Protein AF-A0A6B3CLV2-F1 (afdb_monomer_lite)

Foldseek 3Di:
DVVVVVPPDDDPPVDQPDWDDDVQWTTHPVDIPGCLPPDDCVVQQVQWDWDADPVGDIDTHGDPVSVVSSVVSRD

Secondary structure (DSSP, 8-state):
-GGGGT-SS---TTS-SSEEEETTEEEETTEEE---TT---HHHHHS-EEEE-TT--EEEE--HHHHHHHHHHT-

Sequence (75 aa):
ALALGGCTELPDLGREQVGYRVTGAGGDLCTPALPWGDMDVTPCLTGAETTRDPAGFTIRYAALDDLIRMRRALG

Structure (mmCIF, N/CA/C/O backbone):
data_AF-A0A6B3CLV2-F1
#
_entry.id   AF-A0A6B3CLV2-F1
#
loop_
_atom_site.group_PDB
_atom_site.id
_atom_site.type_symbol
_atom_site.label_atom_id
_atom_site.label_alt_id
_atom_site.label_comp_id
_atom_site.label_asym_id
_atom_site.label_entity_id
_atom_site.label_seq_id
_atom_site.pdbx_PDB_ins_code
_atom_site.Cartn_x
_atom_site.Cartn_y
_atom_site.Cartn_z
_atom_site.occupancy
_atom_site.B_iso_or_equiv
_atom_site.auth_seq_id
_atom_site.auth_comp_id
_atom_site.auth_asym_id
_atom_site.auth_atom_id
_atom_site.pdbx_PDB_model_num
ATOM 1 N N . ALA A 1 1 ? 12.889 -4.760 -21.062 1.00 59.28 1 ALA A N 1
ATOM 2 C CA . ALA A 1 1 ? 11.774 -5.676 -20.741 1.00 59.28 1 ALA A CA 1
ATOM 3 C C . ALA A 1 1 ? 10.439 -5.178 -21.304 1.00 59.28 1 ALA A C 1
ATOM 5 O O . ALA A 1 1 ? 9.941 -5.807 -22.221 1.00 59.28 1 ALA A O 1
ATOM 6 N N . LEU A 1 2 ? 9.898 -4.032 -20.862 1.00 51.56 2 LEU A N 1
ATOM 7 C CA . LEU A 1 2 ? 8.590 -3.518 -21.329 1.00 51.56 2 LEU A CA 1
ATOM 8 C C . LEU A 1 2 ? 8.531 -3.192 -22.837 1.00 51.56 2 LEU A C 1
ATOM 10 O O . LEU A 1 2 ? 7.586 -3.584 -23.512 1.00 51.56 2 LEU A O 1
ATOM 14 N N . ALA A 1 3 ? 9.581 -2.579 -23.396 1.00 58.41 3 ALA A N 1
ATOM 15 C CA . ALA A 1 3 ? 9.667 -2.305 -24.837 1.00 58.41 3 ALA A CA 1
ATOM 16 C C . ALA A 1 3 ? 9.715 -3.582 -25.708 1.00 58.41 3 ALA A C 1
ATOM 18 O O . ALA A 1 3 ? 9.239 -3.580 -26.837 1.00 58.41 3 ALA A O 1
ATOM 19 N N . LEU A 1 4 ? 10.240 -4.694 -25.173 1.00 63.28 4 LEU A N 1
ATOM 20 C CA . LEU A 1 4 ? 10.236 -6.002 -25.850 1.00 63.28 4 LEU A CA 1
ATOM 21 C C . LEU A 1 4 ? 8.832 -6.630 -25.894 1.00 63.28 4 LEU A C 1
ATOM 23 O O . LEU A 1 4 ? 8.592 -7.503 -26.720 1.00 63.28 4 LEU A O 1
ATOM 27 N N . GLY A 1 5 ? 7.911 -6.174 -25.039 1.00 65.50 5 GLY A N 1
ATOM 28 C CA . GLY A 1 5 ? 6.499 -6.562 -25.048 1.00 65.50 5 GLY A CA 1
ATOM 29 C C . GLY A 1 5 ? 5.607 -5.684 -25.933 1.00 65.50 5 GLY A C 1
ATOM 30 O O . GLY A 1 5 ? 4.394 -5.859 -25.910 1.00 65.50 5 GLY A O 1
ATOM 31 N N . GLY A 1 6 ? 6.173 -4.733 -26.689 1.00 71.31 6 GLY A N 1
ATOM 32 C CA . GLY A 1 6 ? 5.409 -3.840 -27.570 1.00 71.31 6 GLY A CA 1
ATOM 33 C C . GLY A 1 6 ? 4.835 -2.592 -26.892 1.00 71.31 6 GLY A C 1
ATOM 34 O O . GLY A 1 6 ? 4.111 -1.837 -27.536 1.00 71.31 6 GLY A O 1
ATOM 35 N N . CYS A 1 7 ? 5.164 -2.330 -25.622 1.00 66.19 7 CYS A N 1
ATOM 36 C CA . CYS A 1 7 ? 4.801 -1.068 -24.979 1.00 66.19 7 CYS A CA 1
ATOM 37 C C . CYS A 1 7 ? 5.665 0.069 -25.545 1.00 66.19 7 CYS A C 1
ATOM 39 O O . CYS A 1 7 ? 6.865 0.139 -25.275 1.00 66.19 7 CYS A O 1
ATOM 41 N N . THR A 1 8 ? 5.048 0.951 -26.331 1.00 79.62 8 THR A N 1
ATOM 42 C CA . THR A 1 8 ? 5.682 2.150 -26.905 1.00 79.62 8 THR A CA 1
ATOM 43 C C . THR A 1 8 ? 5.755 3.317 -25.923 1.00 79.62 8 THR A C 1
ATOM 45 O O . THR A 1 8 ? 6.535 4.240 -26.132 1.00 79.62 8 THR A O 1
ATOM 48 N N . GLU A 1 9 ? 4.981 3.259 -24.838 1.00 73.75 9 GLU A N 1
ATOM 49 C CA . GLU A 1 9 ? 4.974 4.238 -23.752 1.00 73.75 9 GLU A CA 1
ATOM 50 C C . GLU A 1 9 ? 5.170 3.531 -22.406 1.00 73.75 9 GLU A C 1
ATOM 52 O O . GLU A 1 9 ? 4.817 2.357 -22.244 1.00 73.75 9 GLU A O 1
ATOM 57 N N . LEU A 1 10 ? 5.770 4.236 -21.442 1.00 69.94 10 LEU A N 1
ATOM 58 C CA . LEU A 1 10 ? 5.864 3.737 -20.073 1.00 69.94 10 LEU A CA 1
ATOM 59 C C . LEU A 1 10 ? 4.455 3.696 -19.464 1.00 69.94 10 LEU A C 1
ATOM 61 O O . LEU A 1 10 ? 3.700 4.651 -19.649 1.00 69.94 10 LEU A O 1
ATOM 65 N N . PRO A 1 11 ? 4.088 2.626 -18.736 1.00 66.12 11 PRO A N 1
ATOM 66 C CA . PRO A 1 11 ? 2.802 2.578 -18.061 1.00 66.12 11 PRO A CA 1
ATOM 67 C C . PRO A 1 11 ? 2.701 3.730 -17.059 1.00 66.12 11 PRO A C 1
ATOM 69 O O . PRO A 1 11 ? 3.637 3.986 -16.296 1.00 66.12 11 PRO A O 1
ATOM 72 N N . ASP A 1 12 ? 1.561 4.415 -17.064 1.00 71.06 12 ASP A N 1
ATOM 73 C CA . ASP A 1 12 ? 1.248 5.439 -16.073 1.00 71.06 12 ASP A CA 1
ATOM 74 C C . ASP A 1 12 ? 0.979 4.769 -14.720 1.00 71.06 12 ASP A C 1
ATOM 76 O O . ASP A 1 12 ? -0.134 4.341 -14.422 1.00 71.06 12 ASP A O 1
ATOM 80 N N . LEU A 1 13 ? 2.032 4.657 -13.906 1.00 66.94 13 LEU A N 1
ATOM 81 C CA . LEU A 1 13 ? 1.970 4.074 -12.564 1.00 66.94 13 LEU A CA 1
ATOM 82 C C . LEU A 1 13 ? 1.227 4.969 -11.556 1.00 66.94 13 LEU A C 1
ATOM 84 O O . LEU A 1 13 ? 0.980 4.534 -10.435 1.00 66.94 13 LEU A O 1
ATOM 88 N N . GLY A 1 14 ? 0.903 6.215 -11.923 1.00 66.62 14 GLY A N 1
ATOM 89 C CA . GLY A 1 14 ? 0.107 7.123 -11.097 1.00 66.62 14 GLY A CA 1
ATOM 90 C C . GLY A 1 14 ? -1.399 6.919 -11.258 1.00 66.62 14 GLY A C 1
ATOM 91 O O . GLY A 1 14 ? -2.176 7.458 -10.468 1.00 66.62 14 GLY A O 1
ATOM 92 N N . ARG A 1 15 ? -1.818 6.147 -12.265 1.00 67.88 15 ARG A N 1
ATOM 93 C CA . ARG A 1 15 ? -3.220 5.878 -12.566 1.00 67.88 15 ARG A CA 1
ATOM 94 C C . ARG A 1 15 ? -3.621 4.490 -12.081 1.00 67.88 15 ARG A C 1
ATOM 96 O O . ARG A 1 15 ? -2.975 3.497 -12.389 1.00 67.88 15 ARG A O 1
ATOM 103 N N . GLU A 1 16 ? -4.751 4.439 -11.385 1.00 67.00 16 GLU A N 1
ATOM 104 C CA . GLU A 1 16 ? -5.431 3.195 -11.028 1.00 67.00 16 GLU A CA 1
ATOM 105 C C . GLU A 1 16 ? -5.747 2.393 -12.306 1.00 67.00 16 GLU A C 1
ATOM 107 O O . GLU A 1 16 ? -6.515 2.844 -13.162 1.00 67.00 16 GLU A O 1
ATOM 112 N N . GLN A 1 17 ? -5.117 1.226 -12.465 1.00 67.75 17 GLN A N 1
ATOM 113 C CA . GLN A 1 17 ? -5.311 0.345 -13.620 1.00 67.75 17 GLN A CA 1
ATOM 114 C C . GLN A 1 17 ? -6.671 -0.347 -13.541 1.00 67.75 17 GLN A C 1
ATOM 116 O O . GLN A 1 17 ? -7.369 -0.465 -14.548 1.00 67.75 17 GLN A O 1
ATOM 121 N N . VAL A 1 18 ? -7.062 -0.766 -12.332 1.00 76.81 18 VAL A N 1
ATOM 122 C CA . VAL A 1 18 ? -8.390 -1.298 -12.012 1.00 76.81 18 VAL A CA 1
ATOM 123 C C . VAL A 1 18 ? -8.766 -0.861 -10.604 1.00 76.81 18 VAL A C 1
ATOM 125 O O . VAL A 1 18 ? -8.076 -1.210 -9.645 1.00 76.81 18 VAL A O 1
ATOM 128 N N . GLY A 1 19 ? -9.876 -0.132 -10.485 1.00 73.69 19 GLY A N 1
ATOM 129 C CA . GLY A 1 19 ? -10.334 0.340 -9.189 1.00 73.69 19 GLY A CA 1
ATOM 130 C C . GLY A 1 19 ? -10.957 -0.744 -8.333 1.00 73.69 19 GLY A C 1
ATOM 131 O O . GLY A 1 19 ? -11.875 -1.448 -8.756 1.00 73.69 19 GLY A O 1
ATOM 132 N N . TYR A 1 20 ? -10.446 -0.870 -7.115 1.00 74.25 20 TYR A N 1
ATOM 133 C CA . TYR A 1 20 ? -10.852 -1.850 -6.124 1.00 74.25 20 TYR A CA 1
ATOM 134 C C . TYR A 1 20 ? -11.449 -1.133 -4.914 1.00 74.25 20 TYR A C 1
ATOM 136 O O . TYR A 1 20 ? -10.901 -0.154 -4.408 1.00 74.25 20 TYR A O 1
ATOM 144 N N . ARG A 1 21 ? -12.615 -1.593 -4.448 1.00 78.88 21 ARG A N 1
ATOM 145 C CA . ARG A 1 21 ? -13.256 -1.072 -3.235 1.00 78.88 21 ARG A CA 1
ATOM 146 C C . ARG A 1 21 ? -14.079 -2.154 -2.552 1.00 78.88 21 ARG A C 1
ATOM 148 O O . ARG A 1 21 ? -15.025 -2.680 -3.130 1.00 78.88 21 ARG A O 1
ATOM 155 N N . VAL A 1 22 ? -13.748 -2.426 -1.298 1.00 80.50 22 VAL A N 1
ATOM 156 C CA . VAL A 1 22 ? -14.484 -3.307 -0.383 1.00 80.50 22 VAL A CA 1
ATOM 157 C C . VAL A 1 22 ? -14.509 -2.671 1.006 1.00 80.50 22 VAL A C 1
ATOM 159 O O . VAL A 1 22 ? -13.837 -1.669 1.252 1.00 80.50 22 VAL A O 1
ATOM 162 N N . THR A 1 23 ? -15.270 -3.235 1.944 1.00 78.50 23 THR A N 1
ATOM 163 C CA . THR A 1 23 ? -15.216 -2.787 3.342 1.00 78.50 23 THR A CA 1
ATOM 164 C C . THR A 1 23 ? -13.786 -2.919 3.869 1.00 78.50 23 THR A C 1
ATOM 166 O O . THR A 1 23 ? -13.260 -4.023 3.968 1.00 78.50 23 THR A O 1
ATOM 169 N N . GLY A 1 24 ? -13.157 -1.785 4.177 1.00 72.94 24 GLY A N 1
ATOM 170 C CA . GLY A 1 24 ? -11.796 -1.711 4.706 1.00 72.94 24 GLY A CA 1
ATOM 171 C C . GLY A 1 24 ? -10.710 -1.416 3.669 1.00 72.94 24 GLY A C 1
ATOM 172 O O . GLY A 1 24 ? -9.756 -0.747 4.025 1.00 72.94 24 GLY A O 1
ATOM 173 N N . ALA A 1 25 ? -10.839 -1.805 2.397 1.00 78.75 25 ALA A N 1
ATOM 174 C CA . ALA A 1 25 ? -9.772 -1.632 1.399 1.00 78.75 25 ALA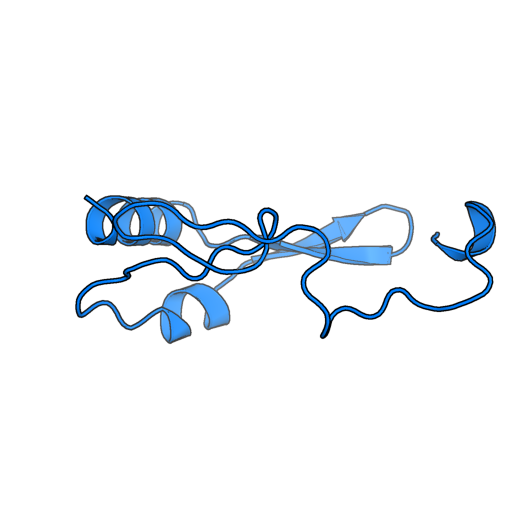 A CA 1
ATOM 175 C C . ALA A 1 25 ? -10.246 -0.897 0.135 1.00 78.75 25 ALA A C 1
ATOM 177 O O . ALA A 1 25 ? -11.378 -1.081 -0.316 1.00 78.75 25 ALA A O 1
ATOM 178 N N . GLY A 1 26 ? -9.375 -0.075 -0.451 1.00 82.31 26 GLY A N 1
ATOM 179 C CA . GLY A 1 26 ? -9.638 0.692 -1.673 1.00 82.31 26 GLY A CA 1
ATOM 180 C C . GLY A 1 26 ? -8.433 0.740 -2.621 1.00 82.31 26 GLY A C 1
ATOM 181 O O . GLY A 1 26 ? -7.425 0.109 -2.339 1.00 82.31 26 GLY A O 1
ATOM 182 N N . GLY A 1 27 ? -8.495 1.530 -3.695 1.00 78.50 27 GLY A N 1
ATOM 183 C CA . GLY A 1 27 ? -7.352 1.827 -4.574 1.00 78.50 27 GLY A CA 1
ATOM 184 C C . GLY A 1 27 ? -7.119 0.796 -5.679 1.00 78.50 27 GLY A C 1
ATOM 185 O O . GLY A 1 27 ? -8.014 0.033 -6.024 1.00 78.50 27 GLY A O 1
ATOM 186 N N . ASP A 1 28 ? -5.909 0.769 -6.235 1.00 77.88 28 ASP A N 1
ATOM 187 C CA . ASP A 1 28 ? -5.560 -0.154 -7.318 1.00 77.88 28 ASP A CA 1
ATOM 188 C C . ASP A 1 28 ? -5.528 -1.606 -6.819 1.00 77.88 28 ASP A C 1
ATOM 190 O O . ASP A 1 28 ? -4.957 -1.891 -5.769 1.00 77.88 28 ASP A O 1
ATOM 194 N N . LEU A 1 29 ? -6.109 -2.543 -7.572 1.00 68.31 29 LEU A N 1
ATOM 195 C CA . LEU A 1 29 ? -6.143 -3.964 -7.206 1.00 68.31 29 LEU A CA 1
ATOM 196 C C . LEU A 1 29 ? -4.744 -4.573 -6.961 1.00 68.31 29 LEU A C 1
ATOM 198 O O . LEU A 1 29 ? -4.600 -5.466 -6.126 1.00 68.31 29 LEU A O 1
ATOM 202 N N . CYS A 1 30 ? -3.716 -4.098 -7.665 1.00 66.50 30 CYS A N 1
ATOM 203 C CA . CYS A 1 30 ? -2.328 -4.527 -7.500 1.00 66.50 30 CYS A CA 1
ATOM 204 C C . CYS A 1 30 ? -1.637 -3.858 -6.299 1.00 66.50 30 CYS A C 1
ATOM 206 O O . CYS A 1 30 ? -0.665 -4.401 -5.773 1.00 66.50 30 CYS A O 1
ATOM 208 N N . THR A 1 31 ? -2.123 -2.696 -5.855 1.00 70.25 31 THR A N 1
ATOM 209 C CA . THR A 1 31 ? -1.604 -1.946 -4.699 1.00 70.25 31 THR A CA 1
ATOM 210 C C . THR A 1 31 ? -2.752 -1.331 -3.893 1.00 70.25 31 THR A C 1
ATOM 212 O O . THR A 1 31 ? -2.928 -0.106 -3.903 1.00 70.25 31 THR A O 1
ATOM 215 N N . PRO A 1 32 ? -3.565 -2.152 -3.204 1.00 68.56 32 PRO A N 1
ATOM 216 C CA . PRO A 1 32 ? -4.733 -1.639 -2.514 1.00 68.56 32 PRO A CA 1
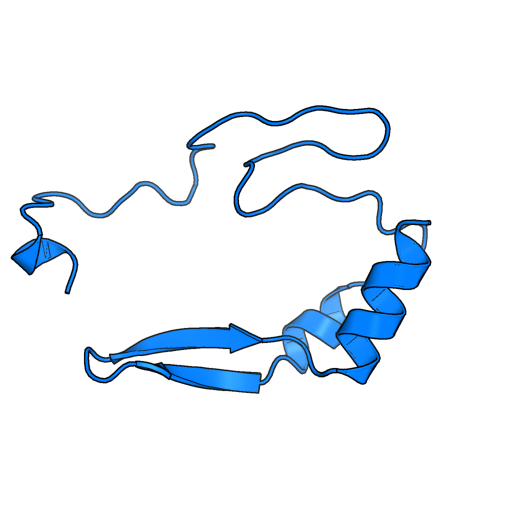ATOM 217 C C . PRO A 1 32 ? -4.309 -0.710 -1.371 1.00 68.56 32 PRO A C 1
ATOM 219 O O . PRO A 1 32 ? -3.401 -1.007 -0.592 1.00 68.56 32 PRO A O 1
ATOM 222 N N . ALA A 1 33 ? -4.995 0.421 -1.252 1.00 79.75 33 ALA A N 1
ATOM 223 C CA . ALA A 1 33 ? -5.017 1.242 -0.056 1.00 79.75 33 ALA A CA 1
ATOM 224 C C . ALA A 1 33 ? -5.712 0.447 1.054 1.00 79.75 33 ALA A C 1
ATOM 226 O O . ALA A 1 33 ? -6.936 0.296 1.077 1.00 79.75 33 ALA A O 1
ATOM 227 N N . LEU A 1 34 ? -4.902 -0.115 1.942 1.00 84.00 34 LEU A N 1
ATOM 228 C CA . LEU A 1 34 ? -5.353 -0.986 3.012 1.00 84.00 34 LEU A CA 1
ATOM 229 C C . LEU A 1 34 ? -5.553 -0.212 4.327 1.00 84.00 34 LEU A C 1
ATOM 231 O O . LEU A 1 34 ? -4.864 0.784 4.569 1.00 84.00 34 LEU A O 1
ATOM 235 N N . PRO A 1 35 ? -6.473 -0.660 5.199 1.00 81.06 35 PRO A N 1
ATOM 236 C CA . PRO A 1 35 ? -6.747 -0.011 6.467 1.00 81.06 35 PRO A CA 1
ATOM 237 C C . PRO A 1 35 ? -5.713 -0.507 7.476 1.00 81.06 35 PRO A C 1
ATOM 239 O O . PRO A 1 35 ? -5.982 -1.404 8.266 1.00 81.06 35 PRO A O 1
ATOM 242 N N . TRP A 1 36 ? -4.508 0.053 7.446 1.00 83.38 36 TRP A N 1
ATOM 243 C CA . TRP A 1 36 ? -3.409 -0.343 8.334 1.00 83.38 36 TRP A CA 1
ATOM 244 C C . TRP A 1 36 ? -3.681 -0.091 9.836 1.00 83.38 36 TRP A C 1
ATOM 246 O O . TRP A 1 36 ? -2.793 -0.285 10.660 1.00 83.38 36 TRP A O 1
ATOM 256 N N . GLY A 1 37 ? -4.887 0.339 10.221 1.00 79.88 37 GLY A N 1
ATOM 257 C CA . GLY A 1 37 ? -5.203 0.762 11.584 1.00 79.88 37 GLY A CA 1
ATOM 258 C C . GLY A 1 37 ? -4.261 1.882 12.029 1.00 79.88 37 GLY A C 1
ATOM 259 O O . GLY A 1 37 ? -4.035 2.829 11.279 1.00 79.88 37 GLY A O 1
ATOM 260 N N . ASP A 1 38 ? -3.669 1.726 13.214 1.00 83.06 38 ASP A N 1
ATOM 261 C CA . ASP A 1 38 ? -2.643 2.630 13.760 1.00 83.06 38 ASP A CA 1
ATOM 262 C C . ASP A 1 38 ? -1.207 2.231 13.359 1.00 83.06 38 ASP A C 1
ATOM 264 O O . ASP A 1 38 ? -0.230 2.778 13.877 1.00 83.06 38 ASP A O 1
ATOM 268 N N . MET A 1 39 ? -1.041 1.240 12.475 1.00 89.38 39 MET A N 1
ATOM 269 C CA . MET A 1 39 ? 0.280 0.793 12.048 1.00 89.38 39 MET A CA 1
ATOM 270 C C . MET A 1 39 ? 0.923 1.817 11.108 1.00 89.38 39 MET A C 1
ATOM 272 O O . MET A 1 39 ? 0.453 2.045 9.994 1.00 89.38 39 MET A O 1
ATOM 276 N N . ASP A 1 40 ? 2.075 2.347 11.513 1.00 88.38 40 ASP A N 1
ATOM 277 C CA . ASP A 1 40 ? 2.996 3.004 10.589 1.00 88.38 40 ASP A CA 1
ATOM 278 C C . ASP A 1 40 ? 3.679 1.948 9.706 1.00 88.38 40 ASP A C 1
ATOM 280 O O . ASP A 1 40 ? 4.444 1.107 10.185 1.00 88.38 40 ASP A O 1
ATOM 284 N N . VAL A 1 41 ? 3.384 1.977 8.406 1.00 87.62 41 VAL A N 1
ATOM 285 C CA . VAL A 1 41 ? 3.952 1.056 7.406 1.00 87.62 41 VAL A CA 1
ATOM 286 C C . VAL A 1 41 ? 5.327 1.490 6.901 1.00 87.62 41 VAL A C 1
ATOM 288 O O . VAL A 1 41 ? 6.032 0.699 6.271 1.00 87.62 41 VAL A O 1
ATOM 291 N N . THR A 1 42 ? 5.739 2.729 7.176 1.00 89.88 42 THR A N 1
ATOM 292 C CA . THR A 1 42 ? 7.000 3.306 6.691 1.00 89.88 42 THR A CA 1
ATOM 293 C C . THR A 1 42 ? 8.227 2.469 7.071 1.00 89.88 42 THR A C 1
ATOM 295 O O . THR A 1 42 ? 9.073 2.251 6.197 1.00 89.88 42 THR A O 1
ATOM 298 N N . PRO A 1 43 ? 8.351 1.928 8.302 1.00 90.75 43 PRO A N 1
ATOM 299 C CA . PRO A 1 43 ? 9.479 1.079 8.676 1.00 90.75 43 PRO A CA 1
ATOM 300 C C . PRO A 1 43 ? 9.544 -0.215 7.858 1.00 90.75 43 PRO A C 1
ATOM 302 O O . PRO A 1 43 ? 10.621 -0.574 7.389 1.00 90.75 43 PRO A O 1
ATOM 305 N N . CYS A 1 44 ? 8.400 -0.860 7.605 1.00 90.06 44 CYS A N 1
ATOM 306 C CA . CYS A 1 44 ? 8.319 -2.081 6.795 1.00 90.06 44 CYS A CA 1
ATOM 307 C C . CYS A 1 44 ? 8.720 -1.812 5.338 1.00 90.06 44 CYS A C 1
ATOM 309 O O . CYS A 1 44 ? 9.449 -2.588 4.723 1.00 90.06 44 CYS A O 1
ATOM 311 N N . LEU A 1 45 ? 8.286 -0.675 4.783 1.00 87.88 45 LEU A N 1
ATOM 312 C CA . LEU A 1 45 ? 8.662 -0.261 3.430 1.00 87.88 45 LEU A CA 1
ATOM 313 C C . LEU A 1 45 ? 10.128 0.163 3.337 1.00 87.88 45 LEU A C 1
ATOM 315 O O . LEU A 1 45 ? 10.750 -0.034 2.297 1.00 87.88 45 LEU A O 1
ATOM 319 N N . THR A 1 46 ? 10.688 0.748 4.392 1.00 90.69 46 THR A N 1
ATOM 320 C CA . THR A 1 46 ? 12.099 1.154 4.437 1.00 90.69 46 THR A CA 1
ATOM 321 C C . THR A 1 46 ? 13.012 -0.065 4.562 1.00 90.69 46 THR A C 1
ATOM 323 O O . THR A 1 46 ? 14.027 -0.135 3.876 1.00 90.69 46 THR A O 1
ATOM 326 N N . GLY A 1 47 ? 12.618 -1.046 5.378 1.00 89.75 47 GLY A N 1
ATOM 327 C CA . GLY A 1 47 ? 13.336 -2.305 5.585 1.00 89.75 47 GLY A CA 1
ATOM 328 C C . GLY A 1 47 ? 13.141 -3.354 4.487 1.00 89.75 47 GLY A C 1
ATOM 329 O O . GLY A 1 47 ? 13.755 -4.413 4.564 1.00 89.75 47 GLY A O 1
ATOM 330 N N . ALA A 1 48 ? 12.307 -3.086 3.476 1.00 92.88 48 ALA A N 1
ATOM 331 C CA . ALA A 1 48 ? 12.011 -4.048 2.421 1.00 92.88 48 ALA A CA 1
ATOM 332 C C . ALA A 1 48 ? 13.274 -4.490 1.661 1.00 92.88 48 ALA A C 1
ATOM 334 O O . ALA A 1 48 ? 14.025 -3.673 1.112 1.00 92.88 48 ALA A O 1
ATOM 335 N N . GLU A 1 49 ? 13.454 -5.804 1.573 1.00 92.38 49 GLU A N 1
ATOM 336 C CA . GLU A 1 49 ? 14.511 -6.452 0.815 1.00 92.38 49 GLU A CA 1
ATOM 337 C C . GLU A 1 49 ? 14.338 -6.181 -0.677 1.00 92.38 49 GLU A C 1
ATOM 339 O O . GLU A 1 49 ? 13.225 -6.121 -1.202 1.00 92.38 49 GLU A O 1
ATOM 344 N N . THR A 1 50 ? 15.456 -6.006 -1.378 1.00 91.88 50 THR A N 1
ATOM 345 C CA . THR A 1 50 ? 15.462 -5.701 -2.808 1.00 91.88 50 THR A CA 1
ATOM 346 C C . THR A 1 50 ? 16.151 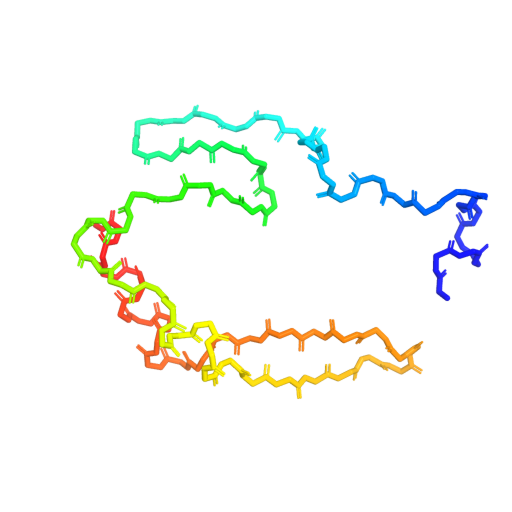-6.814 -3.577 1.00 91.88 50 THR A C 1
ATOM 348 O O . THR A 1 50 ? 17.296 -7.154 -3.296 1.00 91.88 50 THR A O 1
ATOM 351 N N . THR A 1 51 ? 15.474 -7.332 -4.595 1.00 91.94 51 THR A N 1
ATOM 352 C CA . THR A 1 51 ? 16.044 -8.260 -5.572 1.00 91.94 51 THR A CA 1
ATOM 353 C C . THR A 1 51 ? 15.823 -7.743 -6.989 1.00 91.94 51 THR A C 1
ATOM 355 O O . THR A 1 51 ? 15.106 -6.763 -7.208 1.00 91.94 51 THR A O 1
ATOM 358 N N . ARG A 1 52 ? 16.477 -8.372 -7.963 1.00 91.44 52 ARG A N 1
ATOM 359 C CA . ARG A 1 52 ? 16.341 -8.033 -9.378 1.00 91.44 52 ARG A CA 1
ATOM 360 C C . ARG A 1 52 ? 16.082 -9.284 -10.192 1.00 91.44 52 ARG A C 1
ATOM 362 O O . ARG A 1 52 ? 16.692 -10.321 -9.939 1.00 91.44 52 ARG A O 1
ATOM 369 N N . ASP A 1 53 ? 15.195 -9.178 -11.172 1.00 86.75 53 ASP A N 1
ATOM 370 C CA . ASP A 1 53 ? 15.044 -10.228 -12.176 1.00 86.75 53 ASP A CA 1
ATOM 371 C C . ASP A 1 53 ? 16.231 -10.212 -13.174 1.00 86.75 53 ASP A C 1
ATOM 373 O O . ASP A 1 53 ? 17.028 -9.263 -13.189 1.00 86.75 53 ASP A O 1
ATOM 377 N N . PRO A 1 54 ? 16.373 -11.233 -14.042 1.00 91.44 54 PRO A N 1
ATOM 378 C CA . PRO A 1 54 ? 17.427 -11.253 -15.061 1.00 91.44 54 PRO A CA 1
ATOM 379 C C . PRO A 1 54 ? 17.367 -10.095 -16.071 1.00 91.44 54 PRO A C 1
ATOM 381 O O . PRO A 1 54 ? 18.366 -9.807 -16.727 1.00 91.44 54 PRO A O 1
ATOM 384 N N . ALA A 1 55 ? 16.218 -9.428 -16.212 1.00 89.19 55 ALA A N 1
ATOM 385 C CA . ALA A 1 55 ? 16.043 -8.269 -17.080 1.00 89.19 55 ALA A CA 1
ATOM 386 C C . ALA A 1 55 ? 16.353 -6.931 -16.373 1.00 89.19 55 ALA A C 1
ATOM 388 O O . ALA A 1 55 ? 16.234 -5.872 -16.995 1.00 89.19 55 ALA A O 1
ATOM 389 N N . GLY A 1 56 ? 16.769 -6.971 -15.101 1.00 85.12 56 GLY A N 1
ATOM 390 C CA . GLY A 1 56 ? 17.131 -5.813 -14.286 1.00 85.12 56 GLY A CA 1
ATOM 391 C C . GLY A 1 56 ? 15.953 -5.104 -13.615 1.00 85.12 56 GLY A C 1
ATOM 392 O O . GLY A 1 56 ? 16.145 -4.015 -13.074 1.00 85.12 56 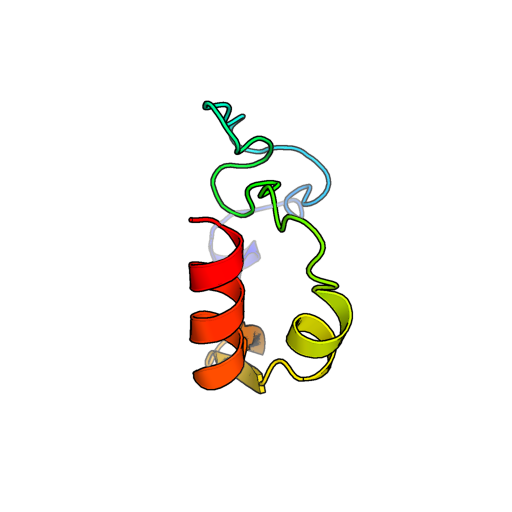GLY A O 1
ATOM 393 N N . PHE A 1 57 ? 14.752 -5.685 -13.630 1.00 85.25 57 PHE A N 1
ATOM 394 C CA . PHE A 1 57 ? 13.587 -5.149 -12.937 1.00 85.25 57 PHE A CA 1
ATOM 395 C C . PHE A 1 57 ? 13.746 -5.302 -11.423 1.00 85.25 5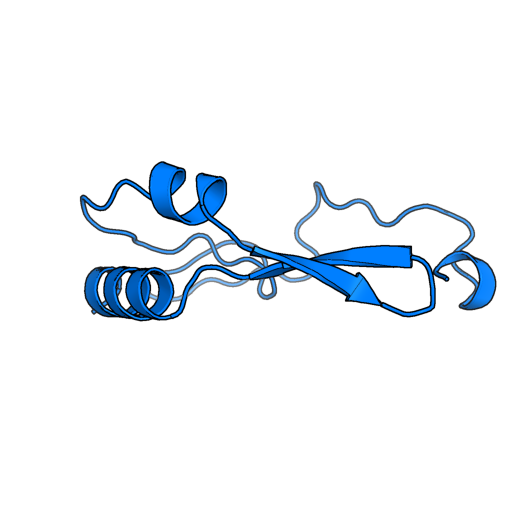7 PHE A C 1
ATOM 397 O O . PHE A 1 57 ? 13.982 -6.400 -10.919 1.00 85.25 57 PHE A O 1
ATOM 404 N N . THR A 1 58 ? 13.615 -4.191 -10.697 1.00 87.25 58 THR A N 1
ATOM 405 C CA . THR A 1 58 ? 13.737 -4.158 -9.237 1.00 87.25 58 THR A CA 1
ATOM 406 C C . THR A 1 58 ? 12.443 -4.627 -8.591 1.00 87.25 58 THR A C 1
ATOM 408 O O . THR A 1 58 ? 11.398 -4.006 -8.772 1.00 87.25 58 THR A O 1
ATOM 411 N N . ILE A 1 59 ? 12.532 -5.671 -7.773 1.00 85.94 59 ILE A N 1
ATOM 412 C CA . ILE A 1 59 ? 11.422 -6.169 -6.968 1.00 85.94 59 ILE A CA 1
ATOM 413 C C . ILE A 1 59 ? 11.754 -5.940 -5.497 1.00 85.94 59 ILE A C 1
ATOM 415 O O . ILE A 1 59 ? 12.864 -6.242 -5.054 1.00 85.94 59 ILE A O 1
ATOM 419 N N . ARG A 1 60 ? 10.799 -5.390 -4.745 1.00 89.75 60 ARG A N 1
ATOM 420 C CA . ARG A 1 60 ? 10.944 -5.124 -3.312 1.00 89.75 60 ARG A CA 1
ATOM 421 C C . ARG A 1 60 ? 9.948 -5.968 -2.526 1.00 89.75 60 ARG A C 1
ATOM 423 O O . ARG A 1 60 ? 8.764 -5.954 -2.850 1.00 89.75 60 ARG A O 1
ATOM 430 N N . TYR A 1 61 ? 10.424 -6.660 -1.498 1.00 87.75 61 TYR A N 1
ATOM 431 C CA . TYR A 1 61 ? 9.615 -7.503 -0.620 1.00 87.75 61 TYR A CA 1
ATOM 432 C C . TYR A 1 61 ? 9.785 -7.053 0.828 1.00 87.75 61 TYR A C 1
ATOM 434 O O . TYR A 1 61 ? 10.907 -6.861 1.286 1.00 87.75 61 TYR A O 1
ATOM 442 N N . ALA A 1 62 ? 8.686 -6.888 1.563 1.00 91.25 62 ALA A N 1
ATOM 443 C CA . ALA A 1 62 ? 8.778 -6.739 3.012 1.00 91.25 62 ALA A CA 1
ATOM 444 C C . ALA A 1 62 ? 9.331 -8.036 3.627 1.00 91.25 62 ALA A C 1
ATOM 446 O O . ALA A 1 62 ? 9.044 -9.130 3.131 1.00 91.25 62 ALA A O 1
ATOM 447 N N . ALA A 1 63 ? 10.108 -7.914 4.705 1.00 90.75 63 ALA A N 1
ATOM 448 C CA . ALA A 1 63 ? 10.599 -9.072 5.443 1.00 90.75 63 ALA A CA 1
ATOM 449 C C . ALA A 1 63 ? 9.427 -9.905 5.992 1.00 90.75 63 ALA A C 1
ATOM 451 O O . ALA A 1 63 ? 8.333 -9.383 6.222 1.00 90.75 63 ALA A O 1
ATOM 452 N N . LEU A 1 64 ? 9.647 -11.199 6.243 1.00 90.50 64 LEU A N 1
ATOM 453 C CA . LEU A 1 64 ? 8.586 -12.101 6.710 1.00 90.50 64 LEU A CA 1
ATOM 454 C C . LEU A 1 64 ? 7.900 -11.596 7.992 1.00 90.50 64 LEU A C 1
ATOM 456 O O . LEU A 1 64 ? 6.674 -11.617 8.084 1.00 90.50 64 LEU A O 1
ATOM 460 N N . ASP A 1 65 ? 8.672 -11.093 8.955 1.00 93.31 65 ASP A N 1
ATOM 461 C CA . ASP A 1 65 ? 8.128 -10.551 10.205 1.00 93.31 65 ASP A CA 1
ATOM 462 C C . ASP A 1 65 ? 7.275 -9.297 9.973 1.00 93.31 65 ASP A C 1
ATOM 464 O O . ASP A 1 65 ? 6.228 -9.120 10.606 1.00 93.31 65 ASP A O 1
ATOM 468 N N . ASP A 1 66 ? 7.676 -8.454 9.021 1.00 92.81 66 ASP A N 1
ATOM 469 C CA . ASP A 1 66 ? 6.902 -7.284 8.619 1.00 92.81 66 ASP A CA 1
ATOM 470 C C . ASP A 1 66 ? 5.621 -7.690 7.895 1.00 92.81 66 ASP A C 1
ATOM 472 O O . ASP A 1 66 ? 4.565 -7.144 8.197 1.00 92.81 66 ASP A O 1
ATOM 476 N N . LEU A 1 67 ? 5.663 -8.707 7.029 1.00 90.38 67 LEU A N 1
ATOM 477 C CA . LEU A 1 67 ? 4.463 -9.264 6.399 1.00 90.38 67 LEU A CA 1
ATOM 478 C C . LEU A 1 67 ? 3.475 -9.801 7.441 1.00 90.38 67 LEU A C 1
ATOM 480 O O . LEU A 1 67 ? 2.271 -9.568 7.325 1.00 90.38 67 LEU A O 1
ATOM 484 N N . ILE A 1 68 ? 3.963 -10.475 8.486 1.00 91.12 68 ILE A N 1
ATOM 485 C CA . ILE A 1 68 ? 3.122 -10.955 9.590 1.00 91.12 68 ILE A CA 1
ATOM 486 C C . ILE A 1 68 ? 2.505 -9.774 10.349 1.00 91.12 68 ILE A C 1
ATOM 488 O O . ILE A 1 68 ? 1.304 -9.790 10.636 1.00 91.12 68 ILE A O 1
ATOM 492 N N . ARG A 1 69 ? 3.295 -8.741 10.665 1.00 90.31 69 ARG A N 1
ATOM 493 C CA . ARG A 1 69 ? 2.807 -7.524 11.333 1.00 90.31 69 ARG A CA 1
ATOM 494 C C . ARG A 1 69 ? 1.741 -6.822 10.488 1.00 90.31 69 ARG A C 1
ATOM 496 O O . ARG A 1 69 ? 0.657 -6.548 10.996 1.00 90.31 69 ARG A O 1
ATOM 503 N N . MET A 1 70 ? 2.027 -6.608 9.206 1.00 90.00 70 MET A N 1
ATOM 504 C CA . MET A 1 70 ? 1.115 -6.009 8.233 1.00 90.00 70 MET A CA 1
ATOM 505 C C . MET A 1 70 ? -0.182 -6.814 8.141 1.00 90.00 70 MET A C 1
ATOM 507 O O . MET A 1 70 ? -1.257 -6.243 8.265 1.00 90.00 70 MET A O 1
ATOM 511 N N . ARG A 1 71 ? -0.112 -8.148 8.025 1.00 88.56 71 ARG A N 1
ATOM 512 C CA . ARG A 1 71 ? -1.306 -9.005 7.962 1.00 88.56 71 ARG A CA 1
ATOM 513 C C . ARG A 1 71 ? -2.184 -8.891 9.207 1.00 88.56 71 ARG A C 1
ATOM 515 O O . ARG A 1 71 ? -3.402 -8.935 9.065 1.00 88.56 71 ARG A O 1
ATOM 522 N N . ARG A 1 72 ? -1.592 -8.763 10.398 1.00 88.25 72 ARG A N 1
ATOM 523 C CA . ARG A 1 72 ? -2.337 -8.599 11.659 1.00 88.25 72 ARG A CA 1
ATOM 524 C C . ARG A 1 72 ? -3.002 -7.231 11.775 1.00 88.25 72 ARG A C 1
ATOM 526 O O . ARG A 1 72 ? -4.093 -7.150 12.321 1.00 88.25 72 ARG A O 1
ATOM 533 N N . ALA A 1 73 ? -2.367 -6.179 11.261 1.00 88.50 73 ALA A N 1
ATOM 534 C CA . ALA A 1 73 ? -2.936 -4.832 11.274 1.00 88.50 73 ALA A CA 1
ATOM 535 C C . ALA A 1 73 ? -4.224 -4.723 10.438 1.00 88.50 73 ALA A C 1
ATOM 537 O O . ALA A 1 73 ? -5.078 -3.893 10.730 1.00 88.50 73 ALA A O 1
ATOM 538 N N . LEU A 1 74 ? -4.382 -5.591 9.436 1.00 83.31 74 LEU A N 1
ATOM 539 C CA . LEU A 1 74 ? -5.558 -5.632 8.564 1.00 83.31 74 LEU A CA 1
ATOM 540 C C . LEU A 1 74 ? -6.788 -6.316 9.183 1.00 83.31 74 LEU A C 1
ATOM 542 O O . LEU A 1 74 ? -7.881 -6.148 8.645 1.00 83.31 74 LEU A O 1
ATOM 546 N N . GLY A 1 75 ? -6.622 -7.089 10.266 1.00 73.88 75 GLY A N 1
ATOM 547 C CA . GLY A 1 75 ? -7.637 -8.032 10.767 1.00 73.88 75 GLY A CA 1
ATOM 548 C C . GLY A 1 75 ? -7.467 -9.421 10.171 1.00 73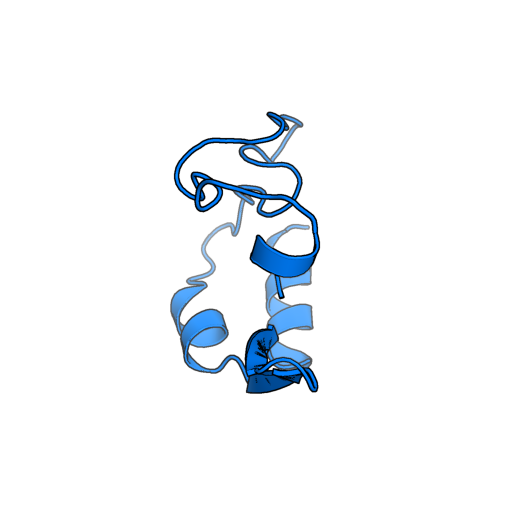.88 75 GLY A C 1
ATOM 549 O O . GLY A 1 75 ? -8.023 -9.726 9.094 1.00 73.88 75 GLY A O 1
#

pLDDT: mean 80.62, std 10.25, range [51.56, 93.31]

Radius of gyration: 15.25 Å; chains: 1; bounding box: 33×19×41 Å